Protein AF-A0A914R614-F1 (afdb_monomer_lite)

Secondary structure (DSSP, 8-state):
---EEEEE-TTS-EEEEES---EEEE-TT----GGGGS-TTTT-TTEEEE-------------TT-TTSS-------

pLDDT: mean 81.88, std 13.23, range [35.06, 95.0]

Sequence (77 aa):
MPVTFCFINQQNQNVCTTGFPMGCYVTPDGKPKDACVLDPHYRQPDSYYVFNHVDIQIEYRDMSNDPNFLDEHVGGR

Structure (mmCIF, N/CA/C/O backbone):
data_AF-A0A914R614-F1
#
_entry.id   AF-A0A914R614-F1
#
loop_
_atom_site.group_PDB
_atom_site.id
_atom_site.type_symbol
_atom_site.label_atom_id
_atom_site.label_alt_id
_atom_site.label_comp_id
_atom_site.label_asym_id
_atom_site.label_entity_id
_atom_site.label_seq_id
_atom_site.pdbx_PDB_ins_code
_atom_site.Cartn_x
_atom_site.Cartn_y
_atom_site.Cartn_z
_atom_site.occupancy
_atom_site.B_iso_or_equiv
_atom_site.auth_seq_id
_atom_site.auth_comp_id
_atom_site.auth_asym_id
_atom_site.auth_atom_id
_atom_site.pdbx_PDB_model_num
ATOM 1 N N . MET A 1 1 ? 9.981 0.226 -5.896 1.00 61.03 1 MET A N 1
ATOM 2 C CA . MET A 1 1 ? 9.139 1.399 -6.213 1.00 61.03 1 MET A CA 1
ATOM 3 C C . MET A 1 1 ? 9.512 2.505 -5.226 1.00 61.03 1 MET A C 1
ATOM 5 O O . MET A 1 1 ? 9.349 2.260 -4.035 1.00 61.03 1 MET A O 1
ATOM 9 N N . PRO A 1 2 ? 10.096 3.640 -5.651 1.00 77.12 2 PRO A N 1
ATOM 10 C CA . PRO A 1 2 ? 10.554 4.703 -4.749 1.00 77.12 2 PRO A CA 1
ATOM 11 C C . PRO A 1 2 ? 9.373 5.574 -4.296 1.00 77.12 2 PRO A C 1
ATOM 13 O O . PRO A 1 2 ? 9.329 6.771 -4.553 1.00 77.12 2 PRO A O 1
ATOM 16 N N . VAL A 1 3 ? 8.368 4.949 -3.687 1.00 83.81 3 VAL A N 1
ATOM 17 C CA . VAL A 1 3 ? 7.204 5.652 -3.147 1.00 83.81 3 VAL A CA 1
ATOM 18 C C . VAL A 1 3 ? 7.337 5.677 -1.633 1.00 83.81 3 VAL A C 1
ATOM 20 O O . VAL A 1 3 ? 7.699 4.670 -1.022 1.00 83.81 3 VAL A O 1
ATOM 23 N N . THR A 1 4 ? 7.079 6.841 -1.049 1.00 88.94 4 THR A N 1
ATOM 24 C CA . THR A 1 4 ? 7.073 7.046 0.398 1.00 88.94 4 THR A CA 1
ATOM 25 C C . THR A 1 4 ? 5.636 7.263 0.837 1.00 88.94 4 THR A C 1
ATOM 27 O O . THR A 1 4 ? 4.959 8.155 0.328 1.00 88.94 4 THR A O 1
ATOM 30 N N . PHE A 1 5 ? 5.180 6.457 1.787 1.00 87.38 5 PHE A N 1
ATOM 31 C CA . PHE A 1 5 ? 3.850 6.547 2.362 1.00 87.38 5 PHE A CA 1
ATOM 32 C C . PHE A 1 5 ? 3.939 7.170 3.756 1.00 87.38 5 PHE A C 1
ATOM 34 O O . PHE A 1 5 ? 4.557 6.596 4.651 1.00 87.38 5 PHE A O 1
ATOM 41 N N . CYS A 1 6 ? 3.342 8.350 3.933 1.00 89.19 6 CYS A N 1
ATOM 42 C CA . CYS A 1 6 ? 3.330 9.076 5.203 1.00 89.19 6 CYS A CA 1
ATOM 43 C C . CYS A 1 6 ? 1.915 9.143 5.778 1.00 89.19 6 CYS A C 1
ATOM 45 O O . CYS A 1 6 ? 0.962 9.421 5.049 1.00 89.19 6 CYS A O 1
ATOM 47 N N . PHE A 1 7 ? 1.780 8.913 7.081 1.00 87.25 7 PHE A N 1
ATOM 48 C CA . PHE A 1 7 ? 0.498 8.910 7.778 1.00 87.25 7 PHE A CA 1
ATOM 49 C C . PHE A 1 7 ? 0.644 9.323 9.243 1.00 87.25 7 PHE A C 1
ATOM 51 O O . PHE A 1 7 ? 1.720 9.237 9.836 1.00 87.25 7 PHE A O 1
ATOM 58 N N . ILE A 1 8 ? -0.469 9.744 9.843 1.00 87.69 8 ILE A N 1
ATOM 59 C CA . ILE A 1 8 ? -0.541 10.039 11.274 1.00 87.69 8 ILE A CA 1
ATOM 60 C C . ILE A 1 8 ? -0.806 8.731 12.023 1.00 87.69 8 ILE A C 1
ATOM 62 O O . ILE A 1 8 ? -1.791 8.044 11.760 1.00 87.69 8 ILE A O 1
ATOM 66 N N . ASN A 1 9 ? 0.084 8.365 12.944 1.00 83.81 9 ASN A N 1
ATOM 67 C CA . ASN A 1 9 ? -0.071 7.163 13.761 1.00 83.81 9 ASN A CA 1
ATOM 68 C C . ASN A 1 9 ? -1.040 7.388 14.945 1.00 83.81 9 ASN A C 1
ATOM 70 O O . ASN A 1 9 ? -1.498 8.499 15.206 1.00 83.81 9 ASN A O 1
ATOM 74 N N . GLN A 1 10 ? -1.309 6.338 15.730 1.00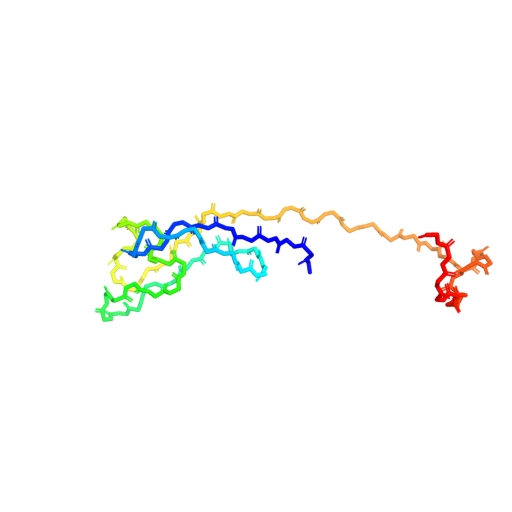 81.75 10 GLN A N 1
ATOM 75 C CA . GLN A 1 10 ? -2.173 6.432 16.922 1.00 81.75 10 GLN A CA 1
ATOM 76 C C . GLN A 1 10 ? -1.645 7.391 18.008 1.00 81.75 10 GLN A C 1
ATOM 78 O O . GLN A 1 10 ? -2.407 7.825 18.866 1.00 81.75 10 GLN A O 1
ATOM 83 N N . GLN A 1 11 ? -0.351 7.721 17.987 1.00 87.56 11 GLN A N 1
ATOM 84 C CA . GLN A 1 11 ? 0.284 8.683 18.895 1.00 87.56 11 GLN A CA 1
ATOM 85 C C . GLN A 1 11 ? 0.249 10.117 18.339 1.00 87.56 11 GLN A C 1
ATOM 87 O O . GLN A 1 11 ? 0.904 11.005 18.882 1.00 87.56 11 GLN A O 1
ATOM 92 N N . ASN A 1 12 ? -0.512 10.347 17.264 1.00 87.69 12 ASN A N 1
ATOM 93 C CA . ASN A 1 12 ? -0.660 11.628 16.584 1.00 87.69 12 ASN A CA 1
ATOM 94 C C . ASN A 1 12 ? 0.662 12.187 16.019 1.00 87.69 12 ASN A C 1
ATOM 96 O O . ASN A 1 12 ? 0.862 13.399 15.939 1.00 87.69 12 ASN A O 1
ATOM 100 N N . GLN A 1 13 ? 1.577 11.295 15.634 1.00 90.25 13 GLN A N 1
ATOM 101 C CA . GLN A 1 13 ? 2.858 11.620 15.013 1.00 90.25 13 GLN A CA 1
ATOM 102 C C . GLN A 1 13 ? 2.816 11.281 13.526 1.00 90.25 13 GLN A C 1
ATOM 104 O O . GLN A 1 13 ? 2.302 10.232 13.139 1.00 90.25 13 GLN A O 1
ATOM 109 N N . ASN A 1 14 ? 3.394 12.150 12.698 1.00 91.75 14 ASN A N 1
ATOM 110 C CA . ASN A 1 14 ? 3.566 11.876 11.277 1.00 91.75 14 ASN A CA 1
ATOM 111 C C . ASN A 1 14 ? 4.742 10.905 11.082 1.00 91.75 14 ASN A C 1
ATOM 113 O O . ASN A 1 14 ? 5.876 11.229 11.438 1.00 91.75 14 ASN A O 1
ATOM 117 N N . VAL A 1 15 ? 4.468 9.722 10.537 1.00 90.56 15 VAL A N 1
ATOM 118 C CA . VAL A 1 15 ? 5.446 8.656 10.291 1.00 90.56 15 VAL A CA 1
ATOM 119 C C . VAL A 1 15 ? 5.439 8.324 8.806 1.00 90.56 15 VAL A C 1
ATOM 121 O O . VAL A 1 15 ? 4.375 8.225 8.202 1.00 90.56 15 VAL A O 1
ATOM 124 N N . CYS A 1 16 ? 6.622 8.128 8.227 1.00 90.62 16 CYS A N 1
ATOM 125 C CA . CYS A 1 16 ? 6.780 7.757 6.826 1.00 90.62 16 CYS A CA 1
ATOM 126 C C . CYS A 1 16 ? 7.466 6.395 6.702 1.00 90.62 16 CYS A C 1
ATOM 128 O O . CYS A 1 16 ? 8.489 6.149 7.343 1.00 90.62 16 CYS A O 1
ATOM 130 N N . THR A 1 17 ? 6.928 5.531 5.848 1.00 86.88 17 THR A N 1
ATOM 131 C CA . THR A 1 17 ? 7.520 4.242 5.484 1.00 86.88 17 THR A CA 1
ATOM 132 C C . THR A 1 17 ? 7.729 4.167 3.979 1.00 86.88 17 THR A C 1
ATOM 134 O O . THR A 1 17 ? 7.059 4.840 3.194 1.00 86.88 17 THR A O 1
ATOM 137 N N . THR A 1 18 ? 8.698 3.364 3.553 1.00 89.00 18 THR A N 1
ATOM 138 C CA . THR A 1 18 ? 8.892 3.081 2.132 1.00 89.00 18 THR A CA 1
ATOM 139 C C . THR A 1 18 ? 7.840 2.077 1.663 1.00 89.00 18 THR A C 1
ATOM 141 O O . THR A 1 18 ? 7.565 1.084 2.336 1.00 89.00 18 THR A O 1
ATOM 144 N N . GLY A 1 19 ? 7.247 2.332 0.499 1.00 87.06 19 GLY A N 1
ATOM 145 C CA . GLY A 1 19 ? 6.250 1.464 -0.120 1.00 87.06 19 GLY A CA 1
ATOM 146 C C . GLY A 1 19 ? 4.979 2.192 -0.549 1.00 87.06 19 GLY A C 1
ATOM 147 O O . GLY A 1 19 ? 4.829 3.402 -0.393 1.00 87.06 19 GLY A O 1
ATOM 148 N N . PHE A 1 20 ? 4.056 1.413 -1.111 1.00 87.31 20 PHE A N 1
ATOM 149 C CA . PHE A 1 20 ? 2.744 1.873 -1.550 1.00 87.31 20 PHE A CA 1
ATOM 150 C C . PHE A 1 20 ? 1.687 0.847 -1.117 1.00 87.31 20 PHE A C 1
ATOM 152 O O . PHE A 1 20 ? 1.479 -0.152 -1.810 1.00 87.31 20 PHE A O 1
ATOM 159 N N . PRO A 1 21 ? 1.077 1.012 0.070 1.00 87.69 21 PRO A N 1
ATOM 160 C CA . PRO A 1 21 ? 0.084 0.065 0.549 1.00 87.69 21 PRO A CA 1
ATOM 161 C C . PRO A 1 21 ? -1.182 0.180 -0.305 1.00 87.69 21 PRO A C 1
ATOM 163 O O . PRO A 1 21 ? -1.826 1.225 -0.327 1.00 87.69 21 PRO A O 1
ATOM 166 N N . MET A 1 22 ? -1.539 -0.898 -1.006 1.00 90.06 22 MET A N 1
ATOM 167 C CA . MET A 1 22 ? -2.779 -0.975 -1.794 1.00 90.06 22 MET A CA 1
ATOM 168 C C . MET A 1 22 ? -4.010 -1.242 -0.922 1.00 90.06 22 MET A C 1
ATOM 170 O O . MET A 1 22 ? -5.130 -0.865 -1.262 1.00 90.06 22 MET A O 1
ATOM 174 N N . GLY A 1 23 ? -3.803 -1.889 0.220 1.00 90.94 23 GLY A N 1
ATOM 175 C CA . GLY A 1 23 ? -4.877 -2.345 1.078 1.00 90.94 23 GLY A CA 1
ATOM 176 C C . GLY A 1 23 ? -4.367 -2.950 2.377 1.00 90.94 23 GLY A C 1
ATOM 177 O O . GLY A 1 23 ? -3.174 -2.896 2.686 1.00 90.94 23 GLY A O 1
ATOM 178 N N . CYS A 1 24 ? -5.287 -3.538 3.132 1.00 92.06 24 CYS A N 1
ATOM 179 C CA . CYS A 1 24 ? -5.004 -4.239 4.372 1.00 92.06 24 CYS A CA 1
ATOM 180 C C . CYS A 1 24 ? -6.024 -5.365 4.622 1.00 92.06 24 CYS A C 1
ATOM 182 O O . CYS A 1 24 ? -7.103 -5.393 4.028 1.00 92.06 24 CYS A O 1
ATOM 184 N N . TYR A 1 25 ? -5.671 -6.298 5.505 1.00 92.19 25 TYR A N 1
ATOM 185 C CA . TYR A 1 25 ? -6.519 -7.416 5.914 1.00 92.19 25 TYR A CA 1
ATOM 186 C C . TYR A 1 25 ? -6.712 -7.392 7.432 1.00 92.19 25 TYR A C 1
ATOM 188 O O . TYR A 1 25 ? -5.739 -7.271 8.182 1.00 92.19 25 TYR A O 1
ATOM 196 N N . VAL A 1 26 ? -7.961 -7.512 7.881 1.00 93.19 26 VAL A N 1
ATOM 197 C CA . VAL A 1 26 ? -8.312 -7.624 9.300 1.00 93.19 26 VAL A CA 1
ATOM 198 C C . VAL A 1 26 ? -8.465 -9.098 9.641 1.00 93.19 26 VAL A C 1
ATOM 200 O O . VAL A 1 26 ? -9.294 -9.793 9.060 1.00 93.19 26 VAL A O 1
ATOM 203 N N . THR A 1 27 ? -7.681 -9.577 10.607 1.00 90.25 27 THR A N 1
ATOM 204 C CA . THR A 1 27 ? -7.740 -10.982 11.026 1.00 90.25 27 THR A CA 1
ATOM 205 C C . THR A 1 27 ? -9.101 -11.334 11.645 1.00 90.25 27 THR A C 1
ATOM 207 O O . THR A 1 27 ? -9.824 -10.439 12.095 1.00 90.25 27 THR A O 1
ATOM 210 N N . PRO A 1 28 ? -9.452 -12.630 11.752 1.00 93.38 28 PRO A N 1
ATOM 211 C CA . PRO A 1 28 ? -10.701 -13.059 12.390 1.00 93.38 28 PRO A CA 1
ATOM 212 C C . PRO A 1 28 ? -10.833 -12.606 13.852 1.00 93.38 28 PRO A C 1
ATOM 214 O O . PRO A 1 28 ? -11.938 -12.413 14.345 1.00 93.38 28 PRO A O 1
ATOM 217 N N . ASP A 1 29 ? -9.709 -12.348 14.529 1.00 90.75 29 ASP A N 1
ATOM 218 C CA . ASP A 1 29 ? -9.677 -11.772 15.881 1.00 90.75 29 ASP A CA 1
ATOM 219 C C . ASP A 1 29 ? -10.175 -10.312 15.942 1.00 90.75 29 ASP A C 1
ATOM 221 O O . ASP A 1 29 ? -10.215 -9.719 17.023 1.00 90.75 29 ASP A O 1
ATOM 225 N N . GLY A 1 30 ? -10.482 -9.691 14.796 1.00 85.25 30 GLY A N 1
ATOM 226 C CA . GLY A 1 30 ? -10.983 -8.318 14.696 1.00 85.25 30 GLY A CA 1
ATOM 227 C C . GLY A 1 30 ? -9.959 -7.249 15.082 1.00 85.25 30 GLY A C 1
ATOM 228 O O . GLY A 1 30 ? -10.324 -6.106 15.350 1.00 85.25 30 GLY A O 1
ATOM 229 N N . LYS A 1 31 ? -8.670 -7.606 15.156 1.00 84.50 31 LYS A N 1
ATOM 230 C CA . LYS A 1 31 ? -7.596 -6.684 15.539 1.00 84.50 31 LYS A CA 1
ATOM 231 C C . LYS A 1 31 ? -6.971 -6.064 14.287 1.00 84.50 31 LYS A C 1
ATOM 233 O O . LYS A 1 31 ? -6.232 -6.766 13.594 1.00 84.50 31 LYS A O 1
ATOM 238 N N . PRO A 1 32 ? -7.214 -4.771 13.998 1.00 82.75 32 PRO A N 1
ATOM 239 C CA . PRO A 1 32 ? -6.564 -4.102 12.879 1.00 82.75 32 PRO A CA 1
ATOM 240 C C . PRO A 1 32 ? -5.050 -4.048 13.107 1.00 82.75 32 PRO A C 1
ATOM 242 O O . PRO A 1 32 ? -4.584 -3.703 14.196 1.00 82.75 32 PRO A O 1
ATOM 245 N N . LYS A 1 33 ? -4.285 -4.395 12.072 1.00 81.75 33 LYS A N 1
ATOM 246 C CA . LYS A 1 33 ? -2.820 -4.318 12.036 1.00 81.75 33 LYS A CA 1
ATOM 247 C C . LYS A 1 33 ? -2.366 -3.538 10.806 1.00 81.75 33 LYS A C 1
ATOM 249 O O . LYS A 1 33 ? -3.137 -3.351 9.865 1.00 81.75 33 LYS A O 1
ATOM 254 N N . ASP A 1 34 ? -1.118 -3.085 10.837 1.00 82.50 34 ASP A N 1
ATOM 255 C CA . ASP A 1 34 ? -0.459 -2.384 9.734 1.00 82.50 34 ASP A CA 1
ATOM 256 C C . ASP A 1 34 ? -1.311 -1.217 9.206 1.00 82.50 34 ASP A C 1
ATOM 258 O O . ASP A 1 34 ? -1.697 -0.325 9.963 1.00 82.50 34 ASP A O 1
ATOM 262 N N . ALA A 1 35 ? -1.651 -1.231 7.917 1.00 83.50 35 ALA A N 1
ATOM 263 C CA . ALA A 1 35 ? -2.427 -0.175 7.288 1.00 83.50 35 ALA A CA 1
ATOM 264 C C . ALA A 1 35 ? -3.918 -0.163 7.689 1.00 83.50 35 ALA A C 1
ATOM 266 O O . ALA A 1 35 ? -4.572 0.864 7.538 1.00 83.50 35 ALA A O 1
ATOM 267 N N . CYS A 1 36 ? -4.465 -1.233 8.284 1.00 87.94 36 CYS A N 1
ATOM 268 C CA . CYS A 1 36 ? -5.839 -1.199 8.813 1.00 87.94 36 CYS A CA 1
ATOM 269 C C . CYS A 1 36 ? -5.970 -0.296 10.050 1.00 87.94 36 CYS A C 1
ATOM 271 O O . CYS A 1 36 ? -7.074 0.003 10.489 1.00 87.94 36 CYS A O 1
ATOM 273 N N . VAL A 1 37 ? -4.852 0.144 10.634 1.00 86.88 37 VAL A N 1
ATOM 274 C CA . VAL A 1 37 ? -4.845 1.081 11.765 1.00 86.88 37 VAL A CA 1
ATOM 275 C C . VAL A 1 37 ? -5.079 2.528 11.319 1.00 86.88 37 VAL A C 1
ATOM 277 O O . VAL A 1 37 ? -5.438 3.369 12.141 1.00 86.88 37 VAL A O 1
ATOM 280 N N . LEU A 1 38 ? -4.884 2.816 10.029 1.00 84.69 38 LEU A N 1
ATOM 281 C CA . LEU A 1 38 ? -4.974 4.163 9.469 1.00 84.69 38 LEU A CA 1
ATOM 282 C C . LEU A 1 38 ? -6.377 4.753 9.582 1.00 84.69 38 LEU A C 1
ATOM 284 O O . LEU A 1 38 ? -6.515 5.951 9.810 1.00 84.69 38 LEU A O 1
ATOM 288 N N . ASP A 1 39 ? -7.399 3.910 9.428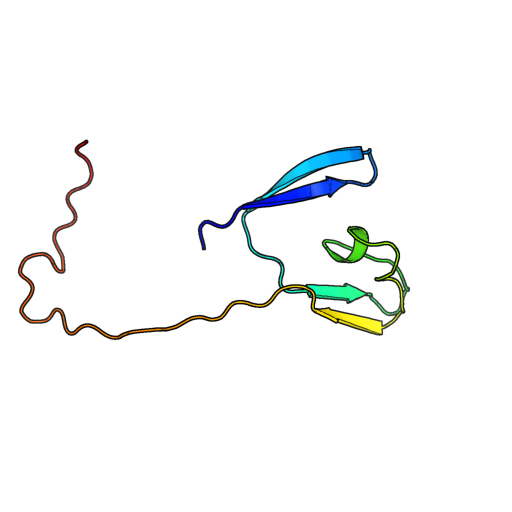 1.00 84.75 39 ASP A N 1
ATOM 289 C CA . ASP A 1 39 ? -8.788 4.334 9.458 1.00 84.75 39 ASP A CA 1
ATOM 290 C C . ASP A 1 39 ? -9.605 3.452 10.422 1.00 84.75 39 ASP A C 1
ATOM 292 O O . ASP A 1 39 ? -9.602 2.222 10.300 1.00 84.75 39 ASP A O 1
ATOM 296 N N . PRO A 1 40 ? -10.339 4.047 11.381 1.00 86.19 40 PRO A N 1
ATOM 297 C CA . PRO A 1 40 ? -11.218 3.316 12.288 1.00 86.19 40 PRO A CA 1
ATOM 298 C C . PRO A 1 40 ? -12.333 2.501 11.607 1.00 86.19 40 PRO A C 1
ATOM 300 O O . PRO A 1 40 ? -12.936 1.664 12.284 1.00 86.19 40 PRO A O 1
ATOM 303 N N . HIS A 1 41 ? -12.627 2.720 10.324 1.00 88.06 41 HIS A N 1
ATOM 304 C CA . HIS A 1 41 ? -13.597 1.936 9.557 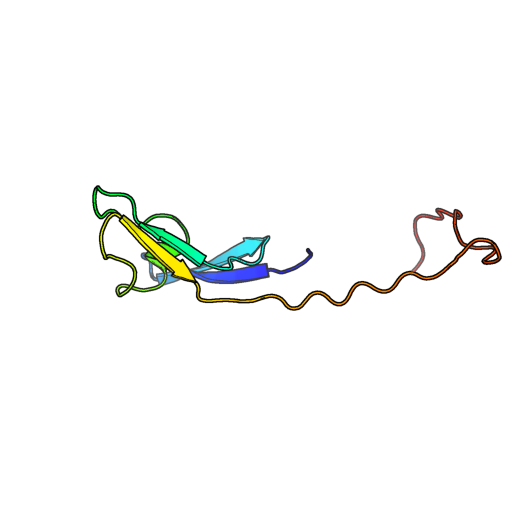1.00 88.06 41 HIS A CA 1
ATOM 305 C C . HIS A 1 41 ? -13.059 0.552 9.150 1.00 88.06 41 HIS A C 1
ATOM 307 O O . HIS A 1 41 ? -13.850 -0.360 8.906 1.00 88.06 41 HIS A O 1
ATOM 313 N N . TYR A 1 42 ? -11.737 0.342 9.136 1.00 90.19 42 TYR A N 1
ATOM 314 C CA . TYR A 1 42 ? -11.106 -0.928 8.748 1.00 90.19 42 TYR A CA 1
ATOM 315 C C . TYR A 1 42 ? -11.031 -1.919 9.919 1.00 90.19 42 TYR A C 1
ATOM 317 O O . TYR A 1 42 ? -9.953 -2.292 10.384 1.00 90.19 42 T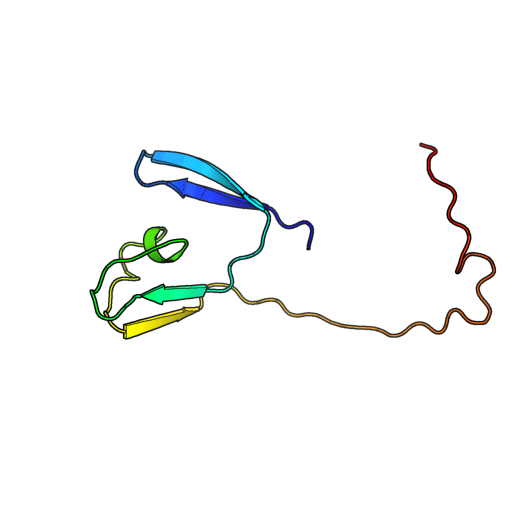YR A O 1
ATOM 325 N N . ARG A 1 43 ? -12.191 -2.315 10.454 1.00 89.56 43 ARG A N 1
ATOM 326 C CA . ARG A 1 43 ? -12.290 -3.131 11.685 1.00 89.56 43 ARG A CA 1
ATOM 327 C C . ARG A 1 43 ? -13.169 -4.367 11.575 1.00 89.56 43 ARG A C 1
ATOM 329 O O . ARG A 1 43 ? -13.278 -5.111 12.547 1.00 89.56 43 ARG A O 1
ATOM 336 N N . GLN A 1 44 ? -13.821 -4.579 10.438 1.00 93.56 44 GLN A N 1
ATOM 337 C CA . GLN A 1 44 ? -14.700 -5.727 10.270 1.00 93.56 44 GLN A CA 1
ATOM 338 C C . GLN A 1 44 ? -13.841 -7.006 10.266 1.00 93.56 44 GLN A C 1
ATOM 340 O O . GLN A 1 44 ? -12.872 -7.060 9.508 1.00 93.56 44 GLN A O 1
ATOM 345 N N . PRO A 1 45 ? -14.110 -7.989 11.147 1.00 95.00 45 PRO A N 1
ATOM 346 C CA . PRO A 1 45 ? -13.308 -9.207 11.210 1.00 95.00 45 PRO A CA 1
ATOM 347 C C . PRO A 1 45 ? -13.321 -9.960 9.880 1.00 95.00 45 PRO A C 1
ATOM 349 O O . PRO A 1 45 ? -14.326 -9.935 9.171 1.00 95.00 45 PRO A O 1
ATOM 352 N N . ASP A 1 46 ? -12.214 -10.638 9.573 1.00 94.50 46 ASP A N 1
ATOM 353 C CA . ASP A 1 46 ? -12.076 -11.497 8.387 1.00 94.50 46 ASP A CA 1
ATOM 354 C C . ASP A 1 46 ? -12.407 -10.767 7.067 1.00 94.50 46 ASP A C 1
ATOM 356 O O . ASP A 1 46 ? -13.131 -11.262 6.207 1.00 94.50 46 ASP A O 1
ATOM 360 N N . SER A 1 47 ? -11.928 -9.524 6.936 1.00 93.81 47 SER A N 1
ATOM 361 C CA . SER A 1 47 ? -12.267 -8.633 5.818 1.00 93.81 47 SER A CA 1
ATOM 362 C C . SER A 1 47 ? -11.032 -8.001 5.179 1.00 93.81 47 SER A C 1
ATOM 364 O O . SER A 1 47 ? -10.058 -7.655 5.854 1.00 93.81 47 SER A O 1
ATOM 366 N N . TYR A 1 48 ? -11.097 -7.814 3.860 1.00 92.88 48 TYR A N 1
ATOM 367 C CA . TYR A 1 48 ? -10.076 -7.136 3.062 1.00 92.88 48 TYR A CA 1
ATOM 368 C C . TYR A 1 48 ? -10.543 -5.732 2.684 1.00 92.88 48 TYR A C 1
ATOM 370 O O . TYR A 1 48 ? -11.651 -5.557 2.179 1.00 92.88 48 TYR A O 1
ATOM 378 N N . TYR A 1 49 ? -9.671 -4.745 2.868 1.00 92.00 49 TYR A N 1
ATOM 379 C CA . TYR A 1 49 ? -9.906 -3.361 2.470 1.00 92.00 49 TYR A CA 1
ATOM 380 C C . TYR A 1 49 ? -8.867 -2.946 1.439 1.00 92.00 49 TYR A C 1
ATOM 382 O O . TYR A 1 49 ? -7.670 -3.031 1.698 1.00 92.00 49 TYR A O 1
ATOM 390 N N . VAL A 1 50 ? -9.323 -2.481 0.281 1.00 91.69 50 VAL A N 1
ATOM 391 C CA . VAL A 1 50 ? -8.473 -1.922 -0.776 1.00 91.69 50 VAL A CA 1
ATOM 392 C C . VAL A 1 50 ? -8.737 -0.425 -0.823 1.00 91.69 50 VAL A C 1
ATOM 394 O O . VAL A 1 50 ? -9.885 -0.013 -0.965 1.00 91.69 50 VAL A O 1
ATOM 397 N N . PHE A 1 51 ? -7.693 0.385 -0.669 1.00 88.50 51 PHE A N 1
ATOM 398 C CA . PHE A 1 51 ? -7.815 1.847 -0.598 1.00 88.50 51 PHE A CA 1
ATOM 399 C C . PHE A 1 51 ? -6.868 2.591 -1.544 1.00 88.50 51 PHE A C 1
ATOM 401 O O . PHE A 1 51 ? -7.037 3.789 -1.737 1.00 88.50 51 PHE A O 1
ATOM 408 N N . ASN A 1 52 ? -5.913 1.905 -2.177 1.00 85.19 52 ASN A N 1
ATOM 409 C CA . ASN A 1 52 ? -5.104 2.461 -3.259 1.00 85.19 52 ASN A CA 1
ATOM 410 C C . ASN A 1 52 ? -5.040 1.481 -4.439 1.00 85.19 52 ASN A C 1
ATOM 412 O O . ASN A 1 52 ? -5.128 0.267 -4.257 1.00 85.19 52 ASN A O 1
ATOM 416 N N . HIS A 1 53 ? -4.820 2.011 -5.642 1.00 86.62 53 HIS A N 1
ATOM 417 C CA . HIS A 1 53 ? -4.522 1.234 -6.846 1.00 86.62 53 HIS A CA 1
ATOM 418 C C . HIS A 1 53 ? -3.246 1.771 -7.504 1.00 86.62 53 HIS A C 1
ATOM 420 O O . HIS A 1 53 ? -2.867 2.923 -7.283 1.00 86.62 53 HIS A O 1
ATOM 426 N N . VAL A 1 54 ? -2.578 0.929 -8.288 1.00 84.88 54 VAL A N 1
ATOM 427 C CA . VAL A 1 54 ? -1.483 1.339 -9.171 1.00 84.88 54 VAL A CA 1
ATOM 428 C C . VAL A 1 54 ? -1.806 0.831 -10.561 1.00 84.88 54 VAL A C 1
ATOM 430 O O . VAL A 1 54 ? -1.962 -0.374 -10.747 1.00 84.88 54 VAL A O 1
ATOM 433 N N . A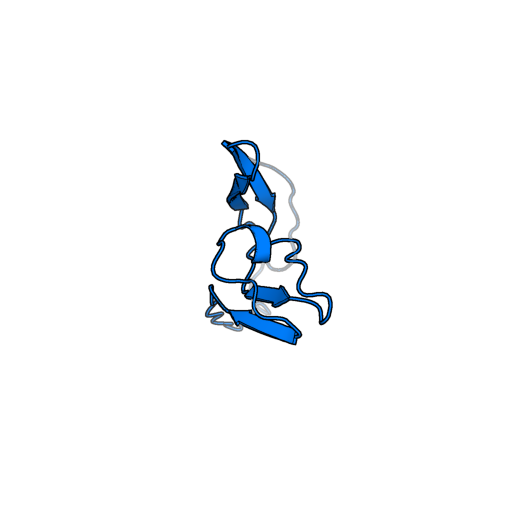SP A 1 55 ? -1.815 1.740 -11.525 1.00 85.88 55 ASP A N 1
ATOM 434 C CA . ASP A 1 55 ? -1.838 1.387 -12.937 1.00 85.88 55 ASP A CA 1
ATOM 435 C C . ASP A 1 55 ? -0.402 1.371 -13.462 1.00 85.88 55 ASP A C 1
ATOM 437 O O . ASP A 1 55 ? 0.295 2.388 -13.455 1.00 85.88 55 ASP A O 1
ATOM 441 N N . ILE A 1 56 ? 0.068 0.194 -13.879 1.00 86.25 56 ILE A N 1
ATOM 442 C CA . ILE A 1 56 ? 1.421 0.015 -14.414 1.00 86.25 56 ILE A CA 1
ATOM 443 C C . ILE A 1 56 ? 1.318 -0.218 -15.917 1.00 86.25 56 ILE A C 1
ATOM 445 O O . ILE A 1 56 ? 0.912 -1.290 -16.364 1.00 86.25 56 ILE A O 1
ATOM 449 N N . GLN A 1 57 ? 1.734 0.775 -16.699 1.00 89.88 57 GLN A N 1
ATOM 450 C CA . GLN A 1 57 ? 1.964 0.618 -18.130 1.00 89.88 57 GLN A CA 1
ATOM 451 C C . GLN A 1 57 ? 3.409 0.170 -18.352 1.00 89.88 57 GLN A C 1
ATOM 453 O O . GLN A 1 57 ? 4.350 0.898 -18.038 1.00 89.88 57 GLN A O 1
ATOM 458 N N . ILE A 1 58 ? 3.580 -1.049 -18.863 1.00 87.00 58 ILE A N 1
ATOM 459 C CA . ILE A 1 58 ? 4.893 -1.610 -19.185 1.00 87.00 58 ILE A CA 1
ATOM 460 C C . ILE A 1 58 ? 5.084 -1.520 -20.692 1.00 87.00 58 ILE A C 1
ATOM 462 O O . ILE A 1 58 ? 4.337 -2.129 -21.455 1.00 87.00 58 ILE A O 1
ATOM 466 N N . GLU A 1 59 ? 6.108 -0.785 -21.109 1.00 86.94 59 GLU A N 1
ATOM 467 C CA . GLU A 1 59 ? 6.511 -0.696 -22.507 1.00 86.94 59 GLU A CA 1
ATOM 468 C C . GLU A 1 59 ? 7.852 -1.389 -22.698 1.00 86.94 59 GLU A C 1
ATOM 470 O O . GLU A 1 59 ? 8.821 -1.127 -21.983 1.00 86.94 59 GLU A O 1
ATOM 475 N N . TYR A 1 60 ? 7.905 -2.283 -23.680 1.00 84.75 60 TYR A N 1
ATOM 476 C CA . TYR A 1 60 ? 9.155 -2.880 -24.110 1.00 84.75 60 TYR A CA 1
ATOM 477 C C . TYR A 1 60 ? 9.824 -1.965 -25.137 1.00 84.75 60 TYR A C 1
ATOM 479 O O . TYR A 1 60 ? 9.246 -1.667 -26.183 1.00 84.75 60 TYR A O 1
ATOM 487 N N . ARG A 1 61 ? 11.060 -1.550 -24.853 1.00 79.25 61 ARG A N 1
ATOM 488 C CA . ARG A 1 61 ? 11.967 -0.981 -25.852 1.00 79.25 61 ARG A CA 1
ATOM 489 C C . ARG A 1 61 ? 13.031 -2.008 -26.195 1.00 79.25 61 ARG A C 1
ATOM 491 O O . ARG A 1 61 ? 13.735 -2.483 -25.309 1.00 79.25 61 ARG A O 1
ATOM 498 N N . ASP A 1 62 ? 13.153 -2.306 -27.483 1.00 79.69 62 ASP A N 1
ATOM 499 C CA . ASP A 1 62 ? 14.296 -3.050 -27.993 1.00 79.69 62 ASP A CA 1
ATOM 500 C C . ASP A 1 62 ? 15.533 -2.145 -27.963 1.00 79.69 62 ASP A C 1
ATOM 502 O O . ASP A 1 62 ? 15.586 -1.115 -28.637 1.00 79.69 62 ASP A O 1
ATOM 506 N N . MET A 1 63 ? 16.509 -2.530 -27.147 1.00 76.56 63 MET A N 1
ATOM 507 C CA . MET A 1 63 ? 17.765 -1.808 -26.952 1.00 76.56 63 MET A CA 1
ATOM 508 C C . MET A 1 63 ? 18.937 -2.486 -27.675 1.00 76.56 63 MET A C 1
ATOM 510 O O . MET A 1 63 ? 20.083 -2.105 -27.465 1.00 76.56 63 MET A O 1
ATOM 514 N N . SER A 1 64 ? 18.677 -3.470 -28.547 1.00 78.69 64 SER A N 1
ATOM 515 C CA . SER A 1 64 ? 19.720 -4.231 -29.261 1.00 78.69 64 SER A CA 1
ATOM 516 C C . SER A 1 64 ? 20.659 -3.357 -30.105 1.00 78.69 64 SER A C 1
ATOM 518 O O . SER A 1 64 ? 21.777 -3.767 -30.399 1.00 78.69 64 SER A O 1
ATOM 520 N N . ASN A 1 65 ? 20.214 -2.155 -30.488 1.00 70.88 65 ASN A N 1
ATOM 521 C CA . ASN A 1 65 ? 20.994 -1.176 -31.252 1.00 70.88 65 ASN A CA 1
ATOM 522 C C . ASN A 1 65 ? 21.370 0.073 -30.433 1.00 70.88 65 ASN A C 1
ATOM 524 O O . ASN A 1 65 ? 21.884 1.033 -31.009 1.00 70.88 65 ASN A O 1
ATOM 528 N N . ASP A 1 66 ? 21.081 0.104 -29.127 1.00 75.62 66 ASP A N 1
ATOM 529 C CA . ASP A 1 66 ? 21.451 1.232 -28.272 1.00 75.62 66 ASP A CA 1
ATOM 530 C C . ASP A 1 66 ? 22.878 1.022 -27.737 1.00 75.62 66 ASP A C 1
ATOM 532 O O . ASP A 1 66 ? 23.115 0.075 -26.979 1.00 75.62 66 ASP A O 1
ATOM 536 N N . PRO A 1 67 ? 23.843 1.883 -28.109 1.00 65.06 67 PRO A N 1
ATOM 537 C CA . PRO A 1 67 ? 25.224 1.741 -27.662 1.00 65.06 67 PRO A CA 1
ATOM 538 C C . PRO A 1 67 ? 25.390 1.896 -26.142 1.00 65.06 67 PRO A C 1
ATOM 540 O O . PRO A 1 67 ? 26.424 1.493 -25.626 1.00 65.06 67 PRO A O 1
ATOM 543 N N . ASN A 1 68 ? 24.395 2.428 -25.419 1.00 63.00 68 ASN A N 1
ATOM 544 C CA . ASN A 1 68 ? 24.466 2.659 -23.972 1.00 63.00 68 ASN A CA 1
ATOM 545 C C . ASN A 1 68 ? 23.770 1.569 -23.135 1.00 63.00 68 ASN A C 1
ATOM 547 O O . ASN A 1 68 ? 23.556 1.761 -21.939 1.00 63.00 68 ASN A O 1
ATOM 551 N N . PHE A 1 69 ? 23.372 0.438 -23.730 1.00 63.72 69 PHE A N 1
ATOM 552 C CA . PHE A 1 69 ? 22.548 -0.564 -23.039 1.00 63.72 69 PHE A CA 1
ATOM 553 C C . PHE A 1 69 ? 23.251 -1.269 -21.861 1.00 63.72 69 PHE A C 1
ATOM 555 O O . PHE A 1 69 ? 22.569 -1.824 -21.002 1.00 63.72 69 PHE A O 1
ATOM 562 N N . LEU A 1 70 ? 24.588 -1.233 -21.781 1.00 61.38 70 LEU A N 1
ATOM 563 C CA . LEU A 1 70 ? 25.363 -1.875 -20.705 1.00 61.38 70 LEU A CA 1
ATOM 564 C C . LEU A 1 70 ? 26.452 -0.992 -20.072 1.00 61.38 70 LEU A C 1
ATOM 566 O O . LEU A 1 70 ? 27.193 -1.487 -19.223 1.00 61.38 70 LEU A O 1
ATOM 570 N N . ASP A 1 71 ? 26.545 0.294 -20.420 1.00 58.75 71 ASP A N 1
ATOM 571 C CA . ASP A 1 71 ? 27.539 1.178 -19.801 1.00 58.75 71 ASP A CA 1
ATOM 572 C C . ASP A 1 71 ? 27.048 1.670 -18.431 1.00 58.75 71 ASP A C 1
ATOM 574 O O . ASP A 1 71 ? 26.528 2.774 -18.252 1.00 58.75 71 ASP A O 1
ATOM 578 N N . GLU A 1 72 ? 27.257 0.823 -17.422 1.00 55.94 72 GLU A N 1
ATOM 579 C CA . GLU A 1 72 ? 27.464 1.271 -16.050 1.00 55.94 72 GLU A CA 1
ATOM 580 C C . GLU A 1 72 ? 28.690 2.198 -15.997 1.00 55.94 72 GLU A C 1
ATOM 582 O O . GLU A 1 72 ? 29.828 1.768 -15.793 1.00 55.94 72 GLU A O 1
ATOM 587 N N . HIS A 1 73 ? 28.458 3.507 -16.064 1.00 48.09 73 HIS A N 1
ATOM 588 C CA . HIS A 1 73 ? 29.294 4.450 -15.332 1.00 48.09 73 HIS A CA 1
ATOM 589 C C . HIS A 1 73 ? 28.495 5.126 -14.222 1.00 48.09 73 HIS A C 1
ATOM 591 O O . HIS A 1 73 ? 27.719 6.061 -14.402 1.00 48.09 73 HIS A O 1
ATOM 597 N N . VAL A 1 74 ? 28.739 4.582 -13.032 1.00 52.38 74 VAL A N 1
ATOM 598 C CA . VAL A 1 74 ? 28.576 5.198 -11.722 1.00 52.38 74 VAL A CA 1
ATOM 599 C C . VAL A 1 74 ? 29.144 6.627 -11.735 1.00 52.38 74 VAL A C 1
ATOM 601 O O . VAL A 1 74 ? 30.345 6.812 -11.902 1.00 52.38 74 VAL A O 1
ATOM 604 N N . GLY A 1 75 ? 28.288 7.617 -11.460 1.00 44.22 75 GLY A N 1
ATOM 605 C CA . GLY A 1 75 ? 28.670 8.934 -10.932 1.00 44.22 75 GLY A CA 1
ATOM 606 C C . GLY A 1 75 ? 28.906 10.053 -11.954 1.00 44.22 75 GLY A C 1
ATOM 607 O O . GLY A 1 75 ? 29.772 9.955 -12.815 1.00 44.22 75 GLY A O 1
ATOM 608 N N . GLY A 1 76 ? 28.205 11.182 -11.770 1.00 41.69 76 GLY A N 1
ATOM 609 C CA . GLY A 1 76 ? 28.642 12.456 -12.352 1.00 41.69 76 GLY A CA 1
ATOM 610 C C . GLY A 1 76 ? 27.577 13.490 -12.718 1.00 41.69 76 GLY A C 1
ATOM 611 O O . GLY A 1 76 ? 27.596 13.966 -13.849 1.00 41.69 76 GLY A O 1
ATOM 612 N N . ARG A 1 77 ? 26.722 13.913 -11.779 1.00 35.06 77 ARG A N 1
ATOM 613 C CA . ARG A 1 77 ? 26.519 15.346 -11.499 1.00 35.06 77 ARG A CA 1
ATOM 614 C C . ARG A 1 77 ? 25.925 15.562 -10.115 1.00 35.06 77 ARG A C 1
ATOM 616 O O . ARG A 1 77 ? 25.062 14.748 -9.727 1.00 35.06 77 ARG A O 1
#

Foldseek 3Di:
DQDKDWAQAPVRDIDIDGDDD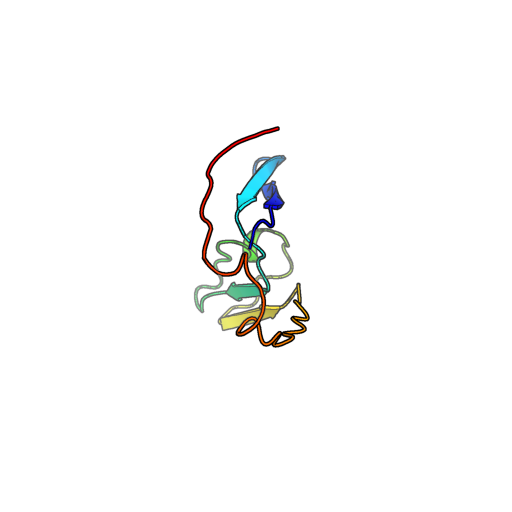QWAFAAQVQDDDDCCRRDPVSRDHGDIGGDDDDDDDDDDDDCVPPPCPPDDDPDDD

Radius of gyration: 19.94 Å; chains: 1; bounding box: 44×28×50 Å

Organism: Parascaris equorum (NCBI:txid6256)